Protein AF-A0A9X5XJJ9-F1 (afdb_monomer_lite)

pLDDT: mean 86.01, std 4.95, range [60.69, 92.56]

Secondary structure (DSSP, 8-state):
-THHHHHHHHHHHHHHHHHHHHHHHHTT----GGGGGGHHHHHHHHHHHHHHHHHH--HHHHHHHHHHHHHHHHHHHHHHHHHHHHHH-

Sequence (89 aa):
LYGVPVLGFALLWLCLAGALVARARRQGMGFAMTWWAFTFPVGTCVTGAESLARHTGLVAFDWLAVALYALLVAAWSVAAARTARGLVS

Radius of gyration: 15.0 Å; chains: 1; bounding box: 41×17×41 Å

Foldseek 3Di:
DVLVVVLVVLVVVLVVVVVVVVVVVVVVNDDDLCLVVSLVSLVVSLVSLVVVCVVPVDVVSVVVSVVSVVVSVVSVVVSVVRVVVVVVD

Structure (mmCIF, N/CA/C/O backbone):
data_AF-A0A9X5XJJ9-F1
#
_entry.id   AF-A0A9X5XJJ9-F1
#
loop_
_atom_site.group_PDB
_atom_site.id
_atom_site.type_symbol
_atom_site.label_atom_id
_atom_site.label_alt_id
_atom_site.label_comp_id
_atom_site.label_asym_id
_atom_site.label_entity_id
_atom_site.label_seq_id
_atom_site.pdbx_PDB_ins_code
_atom_site.Cartn_x
_atom_site.Cartn_y
_atom_site.Cartn_z
_atom_site.occupancy
_atom_site.B_iso_or_equiv
_atom_site.auth_seq_id
_atom_site.auth_comp_id
_atom_site.auth_asym_id
_atom_site.auth_atom_id
_atom_site.pdbx_PDB_model_num
ATOM 1 N N . LEU A 1 1 ? 15.473 7.422 -15.686 1.00 64.69 1 LEU A N 1
ATOM 2 C CA . LEU A 1 1 ? 16.455 7.160 -14.603 1.00 64.69 1 LEU A CA 1
ATOM 3 C C . LEU A 1 1 ? 15.892 7.459 -13.208 1.00 64.69 1 LEU A C 1
ATOM 5 O O . LEU A 1 1 ? 15.962 6.579 -12.366 1.00 64.69 1 LEU A O 1
ATOM 9 N N . TYR A 1 2 ? 15.262 8.614 -12.958 1.00 80.88 2 TYR A N 1
ATOM 10 C CA . TYR A 1 2 ? 14.728 8.973 -11.626 1.00 80.88 2 TYR A CA 1
ATOM 11 C C . TYR A 1 2 ? 13.531 8.145 -11.117 1.00 80.88 2 TYR A C 1
ATOM 13 O O . TYR A 1 2 ? 13.296 8.100 -9.914 1.00 80.88 2 TYR A O 1
ATOM 21 N N . GLY A 1 3 ? 12.785 7.468 -11.998 1.00 78.94 3 GLY A N 1
ATOM 22 C CA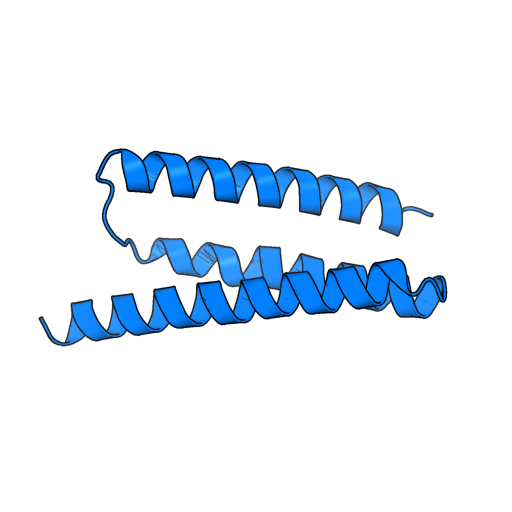 . GLY A 1 3 ? 11.585 6.715 -11.606 1.00 78.94 3 GLY A CA 1
ATOM 23 C C . GLY A 1 3 ? 11.864 5.512 -10.698 1.00 78.94 3 GLY A C 1
ATOM 24 O O . GLY A 1 3 ? 11.133 5.302 -9.736 1.00 78.94 3 GLY A O 1
ATOM 25 N N . VAL A 1 4 ? 12.944 4.760 -10.954 1.00 84.12 4 VAL A N 1
ATOM 26 C CA . VAL A 1 4 ? 13.277 3.552 -10.172 1.00 84.12 4 VAL A CA 1
ATOM 27 C C . VAL A 1 4 ? 13.646 3.905 -8.721 1.00 84.12 4 VAL A C 1
ATOM 29 O O . VAL A 1 4 ? 13.037 3.329 -7.819 1.00 84.12 4 VAL A O 1
ATOM 32 N N . PRO A 1 5 ? 14.561 4.863 -8.441 1.00 87.88 5 PRO A N 1
ATOM 33 C CA . PRO A 1 5 ? 14.890 5.223 -7.059 1.00 87.88 5 PRO A CA 1
ATOM 34 C C . PRO A 1 5 ? 13.708 5.821 -6.289 1.00 87.88 5 PRO A C 1
ATOM 36 O O . PRO A 1 5 ? 13.511 5.493 -5.121 1.00 87.88 5 PRO A O 1
ATOM 39 N N . VAL A 1 6 ? 12.899 6.665 -6.942 1.00 91.00 6 VAL A N 1
ATOM 40 C CA . VAL A 1 6 ? 11.725 7.290 -6.312 1.00 91.00 6 VAL A CA 1
ATOM 41 C C . VAL A 1 6 ? 10.673 6.242 -5.957 1.00 91.00 6 VAL A C 1
ATOM 43 O O . VAL A 1 6 ? 10.164 6.249 -4.837 1.00 91.00 6 VAL A O 1
ATOM 46 N N . LEU A 1 7 ? 10.386 5.305 -6.868 1.00 88.88 7 LEU A N 1
ATOM 47 C CA . LEU A 1 7 ? 9.465 4.205 -6.590 1.00 88.88 7 LEU A CA 1
ATOM 48 C C . LEU A 1 7 ? 10.000 3.312 -5.464 1.00 88.88 7 LEU A C 1
ATOM 50 O O . LEU A 1 7 ? 9.254 2.971 -4.553 1.00 88.88 7 LEU A O 1
ATOM 54 N N . GLY A 1 8 ? 11.297 2.991 -5.474 1.00 87.06 8 GLY A N 1
ATOM 55 C CA . GLY A 1 8 ? 11.934 2.218 -4.405 1.00 87.06 8 GLY A CA 1
ATOM 56 C C . GLY A 1 8 ? 11.781 2.872 -3.028 1.00 87.06 8 GLY A C 1
ATOM 57 O O . GLY A 1 8 ? 11.398 2.207 -2.065 1.00 87.06 8 GLY A O 1
ATOM 58 N N . PHE A 1 9 ? 12.004 4.185 -2.934 1.00 91.12 9 PHE A N 1
ATOM 59 C CA . PHE A 1 9 ? 11.789 4.933 -1.695 1.00 91.12 9 PHE A CA 1
ATOM 60 C C . PHE A 1 9 ? 10.314 4.945 -1.267 1.00 91.12 9 PHE A C 1
ATOM 62 O O . PHE A 1 9 ? 10.011 4.721 -0.095 1.00 91.12 9 PHE A O 1
ATOM 69 N N . ALA A 1 10 ? 9.391 5.149 -2.211 1.00 89.50 10 ALA A N 1
ATOM 70 C CA . ALA A 1 10 ? 7.956 5.118 -1.937 1.00 89.50 10 ALA A CA 1
ATOM 71 C C . ALA A 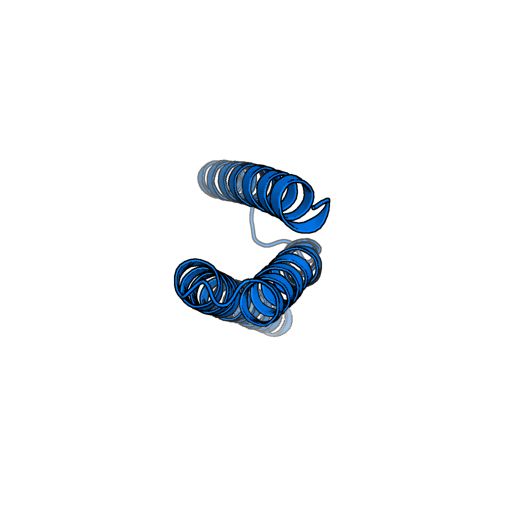1 10 ? 7.504 3.751 -1.390 1.00 89.50 10 ALA A C 1
ATOM 73 O O . ALA A 1 10 ? 6.739 3.697 -0.428 1.00 89.50 10 ALA A O 1
ATOM 74 N N . LEU A 1 11 ? 8.031 2.651 -1.938 1.00 87.94 11 LEU A N 1
ATOM 75 C CA . LEU A 1 11 ? 7.766 1.292 -1.457 1.00 87.94 11 LEU A CA 1
ATOM 76 C C . LEU A 1 11 ? 8.325 1.052 -0.054 1.00 87.94 11 LEU A C 1
ATOM 78 O O . LEU A 1 11 ? 7.620 0.508 0.793 1.00 87.94 11 LEU A O 1
ATOM 82 N N . LEU A 1 12 ? 9.565 1.475 0.213 1.00 91.88 12 LEU A N 1
ATOM 83 C CA . LEU A 1 12 ? 10.160 1.387 1.550 1.00 91.88 12 LEU A CA 1
ATOM 84 C C . LEU A 1 12 ? 9.292 2.119 2.578 1.00 91.88 12 LEU A C 1
ATOM 86 O O . LEU A 1 12 ? 8.971 1.570 3.635 1.00 91.88 12 LEU A O 1
ATOM 90 N N . TRP A 1 13 ? 8.894 3.349 2.252 1.00 92.56 13 TRP A N 1
ATOM 91 C CA . TRP A 1 13 ? 8.024 4.148 3.102 1.00 92.56 13 TRP A CA 1
ATOM 92 C C . TRP A 1 13 ? 6.669 3.465 3.316 1.00 92.56 13 TRP A C 1
ATOM 94 O O . TRP A 1 13 ? 6.198 3.391 4.451 1.00 92.56 13 TRP A O 1
ATOM 104 N N . LEU A 1 14 ? 6.073 2.902 2.261 1.00 88.81 14 LEU A N 1
ATOM 105 C CA . LEU A 1 14 ? 4.795 2.199 2.346 1.00 88.81 14 LEU A CA 1
ATOM 106 C C . LEU A 1 14 ? 4.882 0.969 3.260 1.00 88.81 14 LEU A C 1
ATOM 108 O O . LEU A 1 14 ? 4.005 0.764 4.101 1.00 88.81 14 LEU A O 1
ATOM 112 N N . CYS A 1 15 ? 5.960 0.190 3.153 1.00 89.25 15 CYS A N 1
ATOM 113 C CA . CYS A 1 15 ? 6.233 -0.938 4.042 1.00 89.25 15 CYS A CA 1
ATOM 114 C C . CYS A 1 15 ? 6.360 -0.489 5.504 1.00 89.25 15 CYS A C 1
ATOM 116 O O . CYS A 1 15 ? 5.772 -1.107 6.394 1.00 89.25 15 CYS A O 1
ATOM 118 N N . LEU A 1 16 ? 7.083 0.607 5.759 1.00 90.69 16 LEU A N 1
ATOM 119 C CA . LEU A 1 16 ? 7.248 1.157 7.104 1.00 90.69 16 LEU A CA 1
ATOM 120 C C . LEU A 1 16 ? 5.909 1.634 7.682 1.00 90.69 16 LEU A C 1
ATOM 122 O O . LEU A 1 16 ? 5.553 1.279 8.806 1.00 90.69 16 LEU A O 1
ATOM 126 N N . ALA A 1 17 ? 5.144 2.399 6.904 1.00 88.62 17 ALA A N 1
ATOM 127 C CA . ALA A 1 17 ? 3.841 2.905 7.311 1.00 88.62 17 ALA A CA 1
ATOM 128 C C . ALA A 1 17 ? 2.865 1.752 7.606 1.00 88.62 17 ALA A C 1
ATOM 130 O O . ALA A 1 17 ? 2.199 1.754 8.644 1.00 88.62 17 ALA A O 1
ATOM 131 N N . GLY A 1 18 ? 2.850 0.716 6.760 1.00 84.62 18 GLY A N 1
ATOM 132 C CA . GLY A 1 18 ? 2.073 -0.503 6.984 1.00 84.62 18 GLY A CA 1
ATOM 133 C C . GLY A 1 18 ? 2.477 -1.242 8.265 1.00 84.62 18 GLY A C 1
ATOM 134 O O . GLY A 1 18 ? 1.612 -1.637 9.050 1.00 84.62 18 GLY A O 1
ATOM 135 N N . ALA A 1 19 ? 3.779 -1.373 8.533 1.00 87.75 19 ALA A N 1
ATOM 136 C CA . ALA A 1 19 ? 4.284 -2.000 9.754 1.00 87.75 19 ALA A CA 1
ATOM 137 C C . ALA A 1 19 ? 3.894 -1.215 11.019 1.00 87.75 19 ALA A C 1
ATOM 139 O O . ALA A 1 19 ? 3.485 -1.813 12.019 1.00 87.75 19 ALA A O 1
ATOM 140 N N . LEU A 1 20 ? 3.966 0.119 10.973 1.00 88.06 20 LEU A N 1
ATOM 141 C CA . LEU A 1 20 ? 3.547 0.989 12.073 1.00 88.06 20 LEU A CA 1
ATOM 142 C C . LEU A 1 20 ? 2.047 0.862 12.351 1.00 88.06 20 LEU A C 1
ATOM 144 O O . LEU A 1 20 ? 1.654 0.742 13.511 1.00 88.06 20 LEU A O 1
ATOM 148 N N . VAL A 1 21 ? 1.213 0.798 11.311 1.00 84.81 21 VAL A N 1
ATOM 149 C CA . VAL A 1 21 ? -0.230 0.566 11.469 1.00 84.81 21 VAL A CA 1
ATOM 150 C C . VAL A 1 21 ? -0.513 -0.819 12.034 1.00 84.81 21 VAL A C 1
ATOM 152 O O . VAL A 1 21 ? -1.296 -0.943 12.974 1.00 84.81 21 VAL A O 1
ATOM 155 N N . ALA A 1 22 ? 0.136 -1.864 11.518 1.00 84.00 22 ALA A N 1
ATOM 156 C CA . ALA A 1 22 ? -0.020 -3.220 12.037 1.00 84.00 22 ALA A CA 1
ATOM 157 C C . ALA A 1 22 ? 0.371 -3.298 13.522 1.00 84.00 22 ALA A C 1
ATOM 159 O O . ALA A 1 22 ? -0.323 -3.933 14.321 1.00 84.00 22 ALA A O 1
ATOM 160 N N . ARG A 1 23 ? 1.440 -2.594 13.916 1.00 87.31 23 ARG A N 1
ATOM 161 C CA . ARG A 1 23 ? 1.852 -2.454 15.315 1.00 87.31 23 ARG A CA 1
ATOM 162 C C . ARG A 1 23 ? 0.812 -1.703 16.146 1.00 87.31 23 ARG A C 1
ATOM 164 O O . ARG A 1 23 ? 0.410 -2.219 17.184 1.00 87.31 23 ARG A O 1
ATOM 171 N N . ALA A 1 24 ? 0.342 -0.542 15.697 1.00 85.56 24 ALA A N 1
ATOM 172 C CA . ALA A 1 24 ? -0.671 0.241 16.409 1.00 85.56 24 ALA A CA 1
ATOM 173 C C . ALA A 1 24 ? -1.975 -0.555 16.598 1.00 85.56 24 ALA A C 1
ATOM 175 O O . ALA A 1 24 ? -2.575 -0.552 17.673 1.00 85.56 24 ALA A O 1
ATOM 176 N N . ARG A 1 25 ? -2.372 -1.331 15.583 1.00 81.75 25 ARG A N 1
ATOM 177 C CA . ARG A 1 25 ? -3.523 -2.240 15.653 1.00 81.75 25 ARG A CA 1
ATOM 178 C C . ARG A 1 25 ? -3.333 -3.363 16.660 1.00 81.75 25 ARG A C 1
ATOM 180 O O . ARG A 1 25 ? -4.273 -3.672 17.388 1.00 81.75 25 ARG A O 1
ATOM 187 N N . ARG A 1 26 ? -2.134 -3.947 16.729 1.00 85.38 26 ARG A N 1
ATOM 188 C CA . ARG A 1 26 ? -1.770 -4.935 17.758 1.00 85.38 26 ARG A CA 1
ATOM 189 C C . ARG A 1 26 ? -1.764 -4.342 19.169 1.00 85.38 26 ARG A C 1
ATOM 191 O O . ARG A 1 26 ? -2.035 -5.066 20.114 1.00 85.38 26 ARG A O 1
ATOM 198 N N . GLN A 1 27 ? -1.517 -3.041 19.304 1.00 88.94 27 GLN A N 1
ATOM 199 C CA . GLN A 1 27 ? -1.567 -2.304 20.573 1.00 88.94 27 GLN A CA 1
ATOM 200 C C . GLN A 1 27 ? -2.979 -1.809 20.947 1.00 88.94 27 GLN A C 1
ATOM 202 O O . GLN A 1 27 ? -3.125 -1.011 21.866 1.00 88.94 27 GLN A O 1
ATOM 207 N N . GLY A 1 28 ? -4.028 -2.274 20.259 1.00 82.31 28 GLY A N 1
ATOM 208 C CA . GLY A 1 28 ? -5.420 -1.978 20.612 1.00 82.31 28 GLY A CA 1
ATOM 209 C C . GLY A 1 28 ? -5.996 -0.711 19.979 1.00 82.31 28 GLY A C 1
ATOM 210 O O . GLY A 1 28 ? -7.171 -0.417 20.188 1.00 82.31 28 GLY A O 1
ATOM 211 N N . MET A 1 29 ? -5.233 0.014 19.151 1.00 77.06 29 MET A N 1
ATOM 212 C CA . MET A 1 29 ? -5.749 1.200 18.462 1.00 77.06 29 MET A CA 1
ATOM 213 C C . MET A 1 29 ? -6.872 0.793 17.503 1.00 77.06 29 MET A C 1
ATOM 215 O O . MET A 1 29 ? -6.650 -0.029 16.618 1.00 77.06 29 MET A O 1
ATOM 219 N N . GLY A 1 30 ? -8.083 1.318 17.690 1.00 77.44 30 GLY A N 1
ATOM 220 C CA . GLY A 1 30 ? -9.255 0.995 16.872 1.00 77.44 30 GLY A CA 1
ATOM 221 C C . GLY A 1 30 ? -9.148 1.458 15.414 1.00 77.44 30 GLY A C 1
ATOM 222 O O . GLY A 1 30 ? -8.144 2.019 14.977 1.00 77.44 30 GLY A O 1
ATOM 223 N N . PHE A 1 31 ? -10.205 1.210 14.641 1.00 78.12 31 PHE A N 1
ATOM 224 C CA . PHE A 1 31 ? -10.334 1.842 13.329 1.00 78.12 31 PHE A CA 1
ATOM 225 C C . PHE A 1 31 ? -10.525 3.351 13.509 1.00 78.12 31 PHE A C 1
ATOM 227 O O . PHE A 1 31 ? -11.309 3.771 14.356 1.00 78.12 31 PHE A O 1
ATOM 234 N N . ALA A 1 32 ? -9.836 4.143 12.694 1.00 81.19 32 ALA A N 1
ATOM 235 C CA . ALA A 1 32 ? -10.004 5.586 12.622 1.00 81.19 32 ALA A CA 1
ATOM 236 C C . ALA A 1 32 ? -10.239 5.990 11.166 1.00 81.19 32 ALA A C 1
ATOM 238 O O . ALA A 1 32 ? -9.720 5.349 10.252 1.00 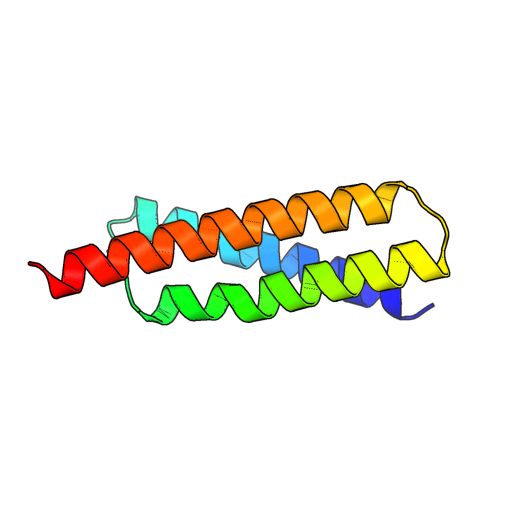81.19 32 ALA A O 1
ATOM 239 N N . MET A 1 33 ? -10.964 7.088 10.941 1.00 80.69 33 MET A N 1
ATOM 240 C CA . MET A 1 33 ? -11.239 7.581 9.585 1.00 80.69 33 MET A CA 1
ATOM 241 C C . MET A 1 33 ? -9.952 7.915 8.805 1.00 80.69 33 MET A C 1
ATOM 243 O O . MET A 1 33 ? -9.922 7.825 7.581 1.00 80.69 33 MET A O 1
ATOM 247 N N . THR A 1 34 ? -8.853 8.198 9.511 1.00 84.44 34 THR A N 1
ATOM 248 C CA . THR A 1 34 ? -7.514 8.429 8.944 1.00 84.44 34 THR A CA 1
ATOM 249 C C . THR A 1 34 ? -6.953 7.240 8.161 1.00 84.44 34 THR A C 1
ATOM 251 O O . THR A 1 34 ? -6.025 7.418 7.381 1.00 84.44 34 THR A O 1
ATOM 254 N N . TRP A 1 35 ? -7.530 6.041 8.290 1.00 83.69 35 TRP A N 1
ATOM 255 C CA . TRP A 1 35 ? -7.165 4.871 7.483 1.00 83.69 35 TRP A CA 1
ATOM 256 C C . TRP A 1 35 ? -7.375 5.090 5.982 1.00 83.69 35 TRP A C 1
ATOM 258 O O . TRP A 1 35 ? -6.644 4.525 5.171 1.00 83.69 35 TRP A O 1
ATOM 268 N N . TRP A 1 36 ? -8.316 5.958 5.607 1.00 86.69 36 TRP A N 1
ATOM 269 C CA . TRP A 1 36 ? -8.519 6.360 4.218 1.00 86.69 36 TRP A CA 1
ATOM 270 C C . TRP A 1 36 ? -7.304 7.063 3.608 1.00 86.69 36 TRP A C 1
ATOM 272 O O . TRP A 1 36 ? -7.124 7.000 2.397 1.00 86.69 36 TRP A O 1
ATOM 282 N N . ALA A 1 37 ? -6.423 7.657 4.420 1.00 86.19 37 ALA A N 1
ATOM 283 C CA . ALA A 1 37 ? -5.218 8.321 3.928 1.00 86.19 37 ALA A CA 1
ATOM 284 C C . ALA A 1 37 ? -4.249 7.366 3.206 1.00 86.19 37 ALA A C 1
ATOM 286 O O . ALA A 1 37 ? -3.406 7.834 2.450 1.00 86.19 37 ALA A O 1
ATOM 287 N N . PHE A 1 38 ? -4.366 6.044 3.396 1.00 83.25 38 PHE A N 1
ATOM 288 C CA . PHE A 1 38 ? -3.510 5.055 2.731 1.00 83.25 38 PHE A CA 1
ATOM 289 C C . PHE A 1 38 ? -3.848 4.820 1.260 1.00 83.25 38 PHE A C 1
ATOM 291 O O . PHE A 1 38 ? -2.974 4.396 0.506 1.00 83.25 38 PHE A O 1
ATOM 298 N N . THR A 1 39 ? -5.078 5.093 0.821 1.00 88.38 39 THR A N 1
ATOM 299 C CA . THR A 1 39 ? -5.480 4.788 -0.560 1.00 88.38 39 THR A CA 1
ATOM 300 C C . THR A 1 39 ? -4.703 5.624 -1.572 1.00 88.38 39 THR A C 1
ATOM 302 O O . THR A 1 39 ? -4.309 5.109 -2.616 1.00 88.38 39 THR A O 1
ATOM 305 N N . PHE A 1 40 ? -4.410 6.886 -1.248 1.00 88.19 40 PHE A N 1
ATOM 306 C CA . PHE A 1 40 ? -3.705 7.795 -2.148 1.00 88.19 40 PHE A CA 1
ATOM 307 C C . PHE A 1 40 ? -2.215 7.434 -2.342 1.00 88.19 40 PHE A C 1
ATOM 309 O O . PHE A 1 40 ? -1.804 7.255 -3.493 1.00 88.19 40 PHE A O 1
ATOM 316 N N . PRO A 1 41 ? -1.394 7.246 -1.285 1.00 87.06 41 PRO A N 1
ATOM 317 C CA . PRO A 1 41 ? -0.007 6.804 -1.433 1.00 87.06 41 PRO A CA 1
ATOM 318 C C . PRO A 1 41 ? 0.112 5.437 -2.108 1.00 87.06 41 PRO A C 1
ATOM 320 O O . PRO A 1 41 ? 0.964 5.261 -2.979 1.00 87.06 41 PRO A O 1
ATOM 323 N N . VAL A 1 42 ? -0.758 4.480 -1.756 1.00 89.50 42 VAL A N 1
ATOM 324 C CA . VAL A 1 42 ? -0.760 3.155 -2.396 1.00 89.50 42 VAL A CA 1
ATOM 325 C C . VAL A 1 42 ? -1.123 3.287 -3.874 1.00 89.50 42 VAL A C 1
ATOM 327 O O . VAL A 1 42 ? -0.403 2.758 -4.715 1.00 89.50 42 VAL A O 1
ATOM 330 N N . GLY A 1 43 ? -2.172 4.046 -4.209 1.00 90.25 43 GLY A N 1
ATOM 331 C CA . GLY A 1 43 ? -2.559 4.315 -5.597 1.00 90.25 43 GLY A CA 1
ATOM 332 C C . GLY A 1 43 ? -1.437 4.970 -6.404 1.00 90.25 43 GLY A C 1
ATOM 333 O O . GLY A 1 43 ? -1.164 4.561 -7.527 1.00 90.25 43 GLY A O 1
ATOM 334 N N . THR A 1 44 ? -0.708 5.911 -5.803 1.00 91.94 44 THR A N 1
ATOM 335 C CA . THR A 1 44 ? 0.466 6.535 -6.433 1.00 91.94 44 THR A CA 1
ATOM 336 C C . THR A 1 44 ? 1.568 5.512 -6.719 1.00 91.94 44 THR A C 1
ATOM 338 O O . THR A 1 44 ? 2.159 5.537 -7.797 1.00 91.94 44 THR A O 1
ATOM 341 N N . CYS A 1 45 ? 1.823 4.579 -5.795 1.00 90.50 45 CYS A N 1
ATOM 342 C CA . CYS A 1 45 ? 2.790 3.502 -6.012 1.00 90.50 45 CYS A CA 1
ATOM 343 C C . CYS A 1 45 ? 2.353 2.558 -7.145 1.00 90.50 45 CYS A C 1
ATOM 345 O O . CYS A 1 45 ? 3.200 2.161 -7.942 1.00 90.50 45 CYS A O 1
ATOM 347 N N . VAL A 1 46 ? 1.054 2.234 -7.251 1.00 90.50 46 VAL A N 1
ATOM 348 C CA . VAL A 1 46 ? 0.498 1.430 -8.360 1.00 90.50 46 VAL A CA 1
ATOM 349 C C . VAL A 1 46 ? 0.767 2.116 -9.697 1.00 90.50 46 VAL A C 1
ATOM 351 O O . VAL A 1 46 ? 1.398 1.525 -10.569 1.00 90.50 46 VAL A O 1
ATOM 354 N N . THR A 1 47 ? 0.352 3.378 -9.841 1.00 91.25 47 THR A N 1
ATOM 355 C CA . THR A 1 47 ? 0.529 4.148 -11.083 1.00 91.25 47 THR A CA 1
ATOM 356 C C . THR A 1 47 ? 2.008 4.338 -11.425 1.00 91.25 47 THR A C 1
ATOM 358 O O . THR A 1 47 ? 2.402 4.267 -12.589 1.00 91.25 47 THR A O 1
ATOM 361 N N . GLY A 1 48 ? 2.854 4.556 -10.412 1.00 88.00 48 GLY A N 1
ATOM 362 C CA . GLY A 1 48 ? 4.302 4.662 -10.574 1.00 88.00 48 GLY A CA 1
ATOM 363 C C . GLY A 1 48 ? 4.934 3.363 -11.078 1.00 88.00 48 GLY A C 1
ATOM 364 O O . GLY A 1 48 ? 5.728 3.407 -12.018 1.00 88.00 48 GLY A O 1
ATOM 365 N N . ALA A 1 49 ? 4.557 2.218 -10.501 1.00 89.00 49 ALA A N 1
ATOM 366 C CA . ALA A 1 49 ? 5.016 0.899 -10.936 1.00 89.00 49 ALA A CA 1
ATOM 367 C C . ALA A 1 49 ? 4.552 0.576 -12.364 1.00 89.00 49 ALA A C 1
ATOM 369 O O . ALA A 1 49 ? 5.367 0.172 -13.187 1.00 89.00 49 ALA A O 1
ATOM 370 N N . GLU A 1 50 ? 3.284 0.838 -12.685 1.00 89.88 50 GLU A N 1
ATOM 371 C CA . GLU A 1 50 ? 2.712 0.611 -14.017 1.00 89.88 50 GLU A CA 1
ATOM 372 C C . GLU A 1 50 ? 3.386 1.487 -15.092 1.00 89.88 50 GLU A C 1
ATOM 374 O O . GLU A 1 50 ? 3.744 1.018 -16.172 1.00 89.88 50 GLU A O 1
ATOM 379 N N . SER A 1 51 ? 3.647 2.761 -14.782 1.00 88.31 51 SER A N 1
ATOM 380 C CA . SER A 1 51 ? 4.402 3.650 -15.669 1.00 88.31 51 SER A CA 1
ATOM 381 C C . SER A 1 51 ? 5.810 3.114 -15.942 1.00 88.31 51 SER A C 1
ATOM 383 O O . SER A 1 51 ? 6.268 3.077 -17.085 1.00 88.31 51 SER A O 1
ATOM 385 N N . LEU A 1 52 ? 6.486 2.627 -14.902 1.00 86.44 52 LEU A N 1
ATOM 386 C CA . LEU A 1 52 ? 7.825 2.064 -15.018 1.00 86.44 52 LEU A CA 1
ATOM 387 C C . LEU A 1 52 ? 7.832 0.746 -15.804 1.00 86.44 52 LEU A C 1
ATOM 389 O O . LEU A 1 52 ? 8.757 0.524 -16.586 1.00 86.44 52 LEU A O 1
ATOM 393 N N . ALA A 1 53 ? 6.790 -0.078 -15.668 1.00 86.69 53 ALA A N 1
ATOM 394 C CA . ALA A 1 53 ? 6.596 -1.283 -16.468 1.00 86.69 53 ALA A CA 1
ATOM 395 C C . ALA A 1 53 ? 6.496 -0.950 -17.962 1.00 86.69 53 ALA A C 1
ATOM 397 O O . ALA A 1 53 ? 7.272 -1.478 -18.757 1.00 86.69 53 ALA A O 1
ATOM 398 N N . ARG A 1 54 ? 5.653 0.024 -18.338 1.00 85.44 54 ARG A N 1
ATOM 399 C CA . ARG A 1 54 ? 5.526 0.479 -19.736 1.00 85.44 54 ARG A CA 1
ATOM 400 C C . ARG A 1 54 ? 6.826 1.040 -20.311 1.00 85.44 54 ARG A C 1
ATOM 402 O O . ARG A 1 54 ? 7.100 0.857 -21.492 1.00 85.44 54 ARG A O 1
ATOM 409 N N . HIS A 1 55 ? 7.618 1.739 -19.498 1.00 86.69 55 HIS A N 1
ATOM 410 C CA . HIS A 1 55 ? 8.861 2.365 -19.955 1.00 86.69 55 HIS A CA 1
ATOM 411 C C . HIS A 1 55 ? 10.057 1.411 -20.021 1.00 86.69 55 HIS A C 1
ATOM 413 O O . HIS A 1 55 ? 10.975 1.653 -20.800 1.00 86.69 55 HIS A O 1
ATOM 419 N N . THR A 1 56 ? 10.083 0.368 -19.191 1.00 84.56 56 THR A N 1
ATOM 420 C CA . THR A 1 56 ? 11.232 -0.548 -19.096 1.00 84.56 56 THR A CA 1
ATOM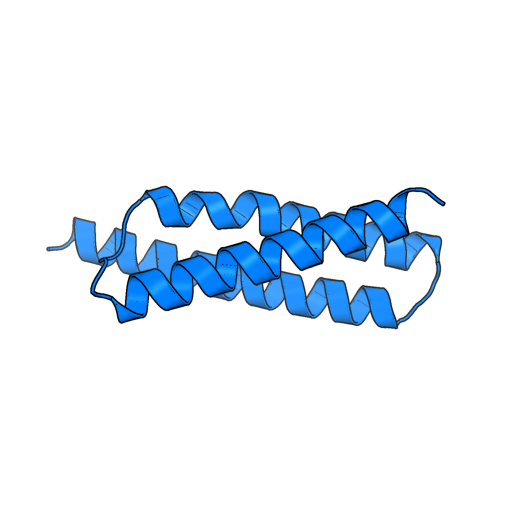 421 C C . THR A 1 56 ? 10.974 -1.911 -19.732 1.00 84.56 56 THR A C 1
ATOM 423 O O . THR A 1 56 ? 11.931 -2.618 -20.033 1.00 84.56 56 THR A O 1
ATOM 426 N N . GLY A 1 57 ? 9.709 -2.297 -19.929 1.00 81.81 57 GLY A N 1
ATOM 427 C CA . GLY A 1 57 ? 9.321 -3.623 -20.414 1.00 81.81 57 GLY A CA 1
ATOM 428 C C . GLY A 1 57 ? 9.614 -4.761 -19.429 1.00 81.81 57 GLY A C 1
ATOM 429 O O . GLY A 1 57 ? 9.493 -5.929 -19.792 1.00 81.81 57 GLY A O 1
ATOM 430 N N . LEU A 1 58 ? 10.025 -4.458 -18.189 1.00 84.94 58 LEU A N 1
ATOM 431 C CA . LEU A 1 58 ? 10.284 -5.480 -17.179 1.00 84.94 58 LEU A CA 1
ATOM 432 C C . LEU A 1 58 ? 8.977 -5.969 -16.549 1.00 84.94 58 LEU A C 1
ATOM 434 O O . LEU A 1 58 ? 8.342 -5.254 -15.776 1.00 84.94 58 LEU A O 1
ATOM 438 N N . VAL A 1 59 ? 8.692 -7.256 -16.752 1.00 86.56 59 VAL A N 1
ATOM 439 C CA . VAL A 1 59 ? 7.561 -7.991 -16.152 1.00 86.56 59 VAL A CA 1
ATOM 440 C C . VAL A 1 59 ? 7.532 -7.895 -14.617 1.00 86.56 59 VAL A C 1
ATOM 442 O O . VAL A 1 59 ? 6.476 -7.985 -13.996 1.00 86.56 59 VAL A O 1
ATOM 445 N N . ALA A 1 60 ? 8.682 -7.669 -13.974 1.00 85.38 60 ALA A N 1
ATOM 446 C CA . ALA A 1 60 ? 8.752 -7.455 -12.529 1.00 85.38 60 ALA A CA 1
ATOM 447 C C . ALA A 1 60 ? 7.922 -6.240 -12.063 1.00 85.38 60 ALA A C 1
ATOM 449 O O . ALA A 1 60 ? 7.305 -6.297 -10.998 1.00 85.38 60 ALA A O 1
ATOM 450 N N . PHE A 1 61 ? 7.877 -5.158 -12.850 1.00 85.44 61 PHE A N 1
ATOM 451 C CA . PHE A 1 61 ? 7.087 -3.974 -12.505 1.00 85.44 61 PHE A CA 1
ATOM 452 C C . PHE A 1 61 ? 5.586 -4.185 -12.725 1.00 85.44 61 PHE A C 1
ATOM 454 O O . PHE A 1 61 ? 4.801 -3.630 -11.959 1.00 85.44 61 PHE A O 1
ATOM 461 N N . ASP A 1 62 ? 5.185 -5.037 -13.674 1.00 86.12 62 ASP A N 1
ATOM 462 C CA . ASP A 1 62 ? 3.779 -5.433 -13.843 1.00 86.12 62 ASP A CA 1
ATOM 463 C C . ASP A 1 62 ? 3.278 -6.209 -12.621 1.00 86.12 62 ASP A C 1
ATOM 465 O O . ASP A 1 62 ? 2.258 -5.856 -12.028 1.00 86.12 62 ASP A O 1
ATOM 469 N N . TRP A 1 63 ? 4.031 -7.221 -12.174 1.00 90.88 63 TRP A N 1
ATOM 470 C CA . TRP A 1 63 ? 3.691 -7.969 -10.958 1.00 90.88 63 TRP A CA 1
ATOM 471 C C . TRP A 1 63 ? 3.644 -7.077 -9.721 1.00 90.88 63 TRP A C 1
ATOM 473 O O . TRP A 1 63 ? 2.750 -7.225 -8.886 1.00 90.88 63 TRP A O 1
ATOM 483 N N . LEU A 1 64 ? 4.577 -6.129 -9.611 1.00 87.06 64 LEU A N 1
ATOM 484 C CA . LEU A 1 64 ? 4.570 -5.149 -8.534 1.00 87.06 64 LEU A CA 1
ATOM 485 C C . L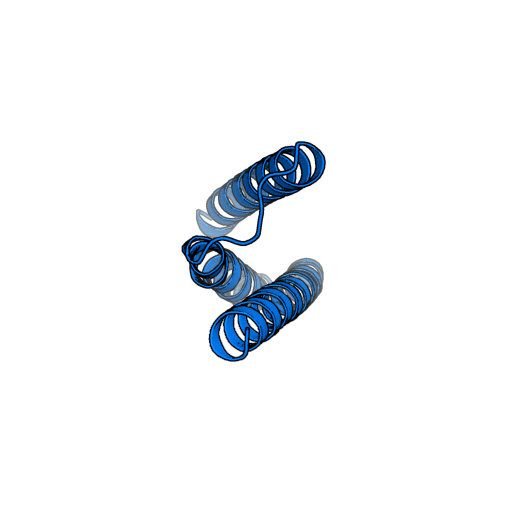EU A 1 64 ? 3.313 -4.267 -8.585 1.00 87.06 64 LEU A C 1
ATOM 487 O O . LEU A 1 64 ? 2.676 -4.071 -7.550 1.00 87.06 64 LEU A O 1
ATOM 491 N N . ALA A 1 65 ? 2.930 -3.763 -9.761 1.00 88.00 65 ALA A N 1
ATOM 492 C CA . ALA A 1 65 ? 1.726 -2.953 -9.929 1.00 88.00 65 ALA A CA 1
ATOM 493 C C . ALA A 1 65 ? 0.462 -3.738 -9.543 1.00 88.00 65 ALA A C 1
ATOM 495 O O . ALA A 1 65 ? -0.362 -3.233 -8.779 1.00 88.00 65 ALA A O 1
ATOM 496 N N . VAL A 1 66 ? 0.345 -4.997 -9.982 1.00 91.56 66 VAL A N 1
ATOM 497 C CA . VAL A 1 66 ? -0.771 -5.890 -9.624 1.00 91.56 66 VAL A CA 1
ATOM 498 C C . VAL A 1 66 ? -0.819 -6.144 -8.115 1.00 91.56 66 VAL A C 1
ATOM 500 O O . VAL A 1 66 ? -1.887 -6.043 -7.508 1.00 91.56 66 VAL A O 1
ATOM 503 N N . ALA A 1 67 ? 0.322 -6.425 -7.480 1.00 89.38 67 ALA A N 1
ATOM 504 C CA . ALA A 1 67 ? 0.393 -6.660 -6.038 1.00 89.38 67 ALA A CA 1
ATOM 505 C C . ALA A 1 67 ? -0.009 -5.415 -5.227 1.00 89.38 67 ALA A C 1
ATOM 507 O O . ALA A 1 67 ? -0.793 -5.512 -4.279 1.00 89.38 67 ALA A O 1
ATOM 508 N N . LEU A 1 68 ? 0.478 -4.234 -5.620 1.00 87.75 68 LEU A N 1
ATOM 509 C CA . LEU A 1 68 ? 0.101 -2.963 -4.999 1.00 87.75 68 LEU A CA 1
ATOM 510 C C . LEU A 1 68 ? -1.383 -2.642 -5.212 1.00 87.75 68 LEU A C 1
ATOM 512 O O . LEU A 1 68 ? -2.032 -2.112 -4.311 1.00 87.75 68 LEU A O 1
ATOM 516 N N . TYR A 1 69 ? -1.941 -2.990 -6.373 1.00 90.06 69 TYR A N 1
ATOM 517 C CA . TYR A 1 69 ? -3.358 -2.792 -6.661 1.00 90.06 69 TYR A CA 1
ATOM 518 C C . TYR A 1 69 ? -4.238 -3.715 -5.810 1.00 90.06 69 TYR A C 1
ATOM 520 O O . TYR A 1 69 ? -5.215 -3.264 -5.215 1.00 90.06 69 TYR A O 1
ATOM 528 N N . ALA A 1 70 ? -3.858 -4.986 -5.658 1.00 91.62 70 ALA A N 1
ATOM 529 C CA . ALA A 1 70 ? -4.541 -5.905 -4.751 1.00 91.62 70 ALA A CA 1
ATOM 530 C C . ALA A 1 70 ? -4.504 -5.395 -3.297 1.00 91.62 70 ALA A C 1
ATOM 532 O O . ALA A 1 70 ? -5.523 -5.421 -2.601 1.00 91.62 70 ALA A O 1
ATOM 533 N N . LEU A 1 71 ? -3.359 -4.857 -2.856 1.00 85.25 71 LEU A N 1
ATOM 534 C CA . LEU A 1 71 ? -3.226 -4.218 -1.546 1.00 85.25 71 LEU A CA 1
ATOM 535 C C . LEU A 1 71 ? -4.151 -2.999 -1.406 1.00 85.25 71 LEU A C 1
ATOM 537 O O . LEU A 1 71 ? -4.801 -2.847 -0.370 1.00 85.25 71 LEU A O 1
ATOM 541 N N . LEU A 1 72 ? -4.245 -2.156 -2.439 1.00 89.06 72 LEU A N 1
ATOM 542 C CA . LEU A 1 72 ? -5.145 -1.002 -2.470 1.00 89.06 72 LEU A CA 1
ATOM 543 C C . LEU A 1 72 ? -6.604 -1.426 -2.292 1.00 89.06 72 LEU A C 1
ATOM 545 O O . LEU A 1 72 ? -7.300 -0.875 -1.441 1.00 89.06 72 LEU A O 1
ATOM 549 N N . VAL A 1 73 ? -7.056 -2.418 -3.063 1.00 90.94 73 VAL A N 1
ATOM 550 C CA . VAL A 1 73 ? -8.433 -2.929 -3.004 1.00 90.94 73 VAL A CA 1
ATOM 551 C C . VAL A 1 73 ? -8.733 -3.523 -1.629 1.00 90.94 73 VAL A C 1
ATOM 553 O O . VAL A 1 73 ? -9.796 -3.256 -1.062 1.00 90.94 73 VAL A O 1
ATOM 556 N N . ALA A 1 74 ? -7.795 -4.276 -1.050 1.00 85.00 74 ALA A N 1
ATOM 557 C CA . ALA A 1 74 ? -7.944 -4.822 0.294 1.00 85.00 74 ALA A CA 1
ATOM 558 C C . ALA A 1 74 ? -8.048 -3.709 1.352 1.00 85.00 74 ALA A C 1
ATOM 560 O O . ALA A 1 74 ? -8.970 -3.720 2.171 1.00 85.00 74 ALA A O 1
ATOM 561 N N . ALA A 1 75 ? -7.150 -2.718 1.313 1.00 84.25 75 ALA A N 1
ATOM 562 C CA . ALA A 1 75 ? -7.156 -1.586 2.240 1.00 84.25 75 ALA A CA 1
ATOM 563 C C . ALA A 1 75 ? -8.448 -0.760 2.129 1.00 84.25 75 ALA A C 1
ATOM 565 O O . ALA A 1 75 ? -9.072 -0.447 3.146 1.00 84.25 75 ALA A O 1
ATOM 566 N N . TRP A 1 76 ? -8.883 -0.472 0.901 1.00 90.06 76 TRP A N 1
ATOM 567 C CA . TRP A 1 76 ? -10.132 0.229 0.614 1.00 90.06 76 TRP A CA 1
ATOM 568 C C . TRP A 1 76 ? -11.342 -0.538 1.155 1.00 90.06 76 TRP A C 1
ATOM 570 O O . TRP A 1 76 ? -12.164 0.033 1.867 1.00 90.06 76 TRP A O 1
ATOM 580 N N . SER A 1 77 ? -11.414 -1.848 0.901 1.00 87.62 77 SER A N 1
ATOM 581 C CA . SER A 1 77 ? -12.526 -2.698 1.349 1.00 87.62 77 SER 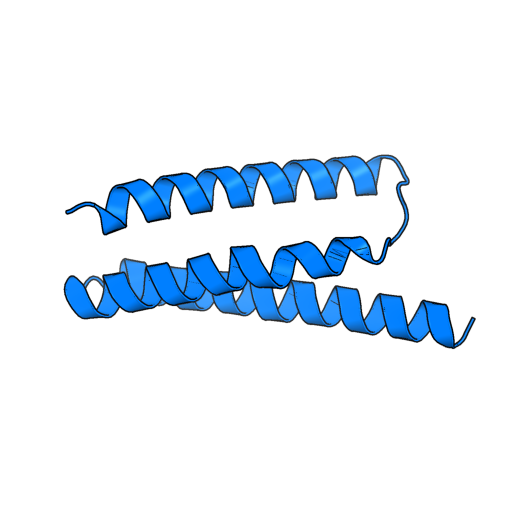A CA 1
ATOM 582 C C . SER A 1 77 ? -12.613 -2.765 2.874 1.00 87.62 77 SER A C 1
ATOM 584 O O . SER A 1 77 ? -13.700 -2.669 3.447 1.00 87.62 77 SER A O 1
ATOM 586 N N . VAL A 1 78 ? -11.467 -2.880 3.556 1.00 85.12 78 VAL A N 1
ATOM 587 C CA . VAL A 1 78 ? -11.406 -2.862 5.025 1.00 85.12 78 VAL A CA 1
ATOM 588 C C . VAL A 1 78 ? -11.877 -1.517 5.571 1.00 85.12 78 VAL A C 1
ATOM 590 O O . VAL A 1 78 ? -12.678 -1.502 6.510 1.00 85.12 78 VAL A O 1
ATOM 593 N N . ALA A 1 79 ? -11.409 -0.407 4.993 1.00 86.19 79 ALA A N 1
ATOM 594 C CA . ALA A 1 79 ? -11.812 0.932 5.405 1.00 86.19 79 ALA A CA 1
ATOM 595 C C . ALA A 1 79 ? -13.314 1.154 5.190 1.00 86.19 79 ALA A C 1
ATOM 597 O O . ALA A 1 79 ? -14.009 1.517 6.136 1.00 86.19 79 ALA A O 1
ATOM 598 N N . ALA A 1 80 ? -13.840 0.821 4.009 1.00 85.81 80 ALA A N 1
ATOM 599 C CA . ALA A 1 80 ? -15.259 0.925 3.685 1.00 85.81 80 ALA A CA 1
ATOM 600 C C . ALA A 1 80 ? -16.136 0.086 4.628 1.00 85.81 80 ALA A C 1
ATOM 602 O O . ALA A 1 80 ? -17.071 0.612 5.230 1.00 85.81 80 ALA A O 1
ATOM 603 N N . ALA A 1 81 ? -15.804 -1.191 4.847 1.00 86.12 81 ALA A N 1
ATOM 604 C CA . ALA A 1 81 ? -16.568 -2.063 5.742 1.00 86.12 81 ALA A CA 1
ATOM 605 C C . ALA A 1 81 ? -16.517 -1.600 7.208 1.00 86.12 81 ALA A C 1
ATOM 607 O O . ALA A 1 81 ? -17.448 -1.816 7.987 1.00 86.12 81 ALA A O 1
ATOM 608 N N . ARG A 1 82 ? -15.401 -1.008 7.643 1.00 85.38 82 ARG A N 1
ATOM 609 C CA . ARG A 1 82 ? -15.262 -0.436 8.988 1.00 85.38 82 ARG A CA 1
ATOM 610 C C . ARG A 1 82 ? -16.035 0.870 9.146 1.00 85.38 82 ARG A C 1
ATOM 612 O O . ARG A 1 82 ? -16.705 1.013 10.163 1.00 85.38 82 ARG A O 1
ATOM 619 N N . THR A 1 83 ? -15.989 1.758 8.157 1.00 84.75 83 THR A N 1
ATOM 620 C CA . THR A 1 83 ? -16.799 2.979 8.128 1.00 84.75 83 THR A CA 1
ATOM 621 C C . THR A 1 83 ? -18.288 2.634 8.129 1.00 84.75 83 THR A C 1
ATOM 623 O O . THR A 1 83 ? -19.010 3.141 8.975 1.00 84.75 83 THR A O 1
ATOM 626 N N . ALA A 1 84 ? -18.736 1.702 7.280 1.00 86.38 84 ALA A N 1
ATOM 627 C CA . ALA A 1 84 ? -20.134 1.268 7.235 1.00 86.38 84 ALA A CA 1
ATOM 628 C C . ALA A 1 84 ? -20.615 0.709 8.585 1.00 86.38 84 ALA A C 1
ATOM 630 O O . ALA A 1 84 ? -21.659 1.116 9.078 1.00 86.38 84 ALA A O 1
ATOM 631 N N . ARG A 1 85 ? -19.825 -0.153 9.242 1.00 85.00 85 ARG A N 1
ATOM 632 C CA . ARG A 1 85 ? -20.154 -0.634 10.598 1.00 85.00 85 ARG A CA 1
ATOM 633 C C . ARG A 1 85 ? -20.224 0.486 11.634 1.00 85.00 85 ARG A C 1
ATOM 635 O O . ARG A 1 85 ? -21.059 0.409 12.519 1.00 85.00 85 ARG A O 1
ATOM 642 N N . GLY A 1 86 ? -19.360 1.496 11.537 1.00 79.12 86 GLY A N 1
ATOM 643 C CA . GLY A 1 86 ? -19.388 2.652 12.435 1.00 79.12 86 GLY A CA 1
ATOM 644 C C . GLY A 1 86 ? -20.577 3.590 12.209 1.00 79.12 86 GLY A C 1
ATOM 645 O O . GLY A 1 86 ? -20.912 4.336 13.114 1.00 79.12 86 GLY A O 1
ATOM 646 N N . LEU A 1 87 ? -21.204 3.554 11.029 1.00 81.19 87 LEU A N 1
ATOM 647 C CA . LEU A 1 87 ? -22.413 4.327 10.715 1.00 81.19 87 LEU A CA 1
ATOM 648 C C . LEU A 1 87 ? -23.709 3.612 11.120 1.00 81.19 87 LEU A C 1
ATOM 650 O O . LEU A 1 87 ? -24.736 4.262 11.274 1.00 81.19 87 LEU A O 1
ATOM 654 N N . VAL A 1 88 ? -23.674 2.280 11.222 1.00 84.75 88 VAL A N 1
ATOM 655 C CA . VAL A 1 88 ? -24.837 1.435 11.554 1.00 84.75 88 VAL A CA 1
ATOM 656 C C . VAL A 1 88 ? -24.873 1.065 13.048 1.00 84.75 88 VAL A C 1
ATOM 658 O O . VAL A 1 88 ? -25.873 0.528 13.518 1.00 84.75 88 VAL A O 1
ATOM 661 N N . SER A 1 89 ? -23.794 1.336 13.789 1.00 60.69 89 SER A N 1
ATOM 662 C CA . SER A 1 89 ? -23.690 1.131 15.242 1.00 60.69 89 SER A CA 1
ATOM 663 C C . SER A 1 89 ? -24.071 2.376 16.025 1.00 60.69 89 SER A C 1
ATOM 665 O O . SER A 1 89 ? -24.405 2.171 17.212 1.00 60.69 89 SER A O 1
#